Protein AF-A0A099ZG84-F1 (afdb_monomer_lite)

Sequence (55 aa):
NGLKLCQRRFRLDIRKYLYMEGIVKHWNRLPRKAVESLSLAVFKKHVDEMLRDMV

Secondary structure (DSSP, 8-state):
-HHHHHHHHHHHHHHHHHHHHHHHHHHHHS-HHHHHHHHHHHHHHHHHHHHHHT-

Radius of gyration: 19.0 Å; chains: 1; bounding box: 33×34×44 Å

Organism: Tinamus guttatus (NCBI:txid94827)

pLDDT: mean 86.39, std 6.08, range [64.5, 94.06]

Structure (mmCIF, N/CA/C/O backbone):
data_AF-A0A099ZG84-F1
#
_entry.id   AF-A0A099ZG84-F1
#
loop_
_atom_site.group_PDB
_atom_site.id
_atom_site.type_symbol
_atom_site.label_atom_id
_atom_site.label_alt_id
_atom_site.label_comp_id
_atom_site.label_asym_id
_atom_site.label_entity_id
_atom_site.label_seq_id
_atom_site.pdbx_PDB_ins_code
_atom_site.Cartn_x
_atom_site.Cartn_y
_atom_site.Cartn_z
_atom_site.occupancy
_atom_site.B_iso_or_equiv
_atom_site.auth_seq_id
_atom_site.auth_comp_id
_atom_site.auth_asym_id
_atom_site.auth_atom_id
_atom_site.pdbx_PDB_model_num
ATOM 1 N N . ASN A 1 1 ? -23.305 14.070 21.876 1.00 68.50 1 ASN A N 1
ATOM 2 C CA . ASN A 1 1 ? -22.874 13.819 20.475 1.00 68.50 1 ASN A CA 1
ATOM 3 C C . ASN A 1 1 ? -21.522 13.114 20.313 1.00 68.50 1 ASN A C 1
ATOM 5 O O . ASN A 1 1 ? -21.352 12.448 19.299 1.00 68.50 1 ASN A O 1
ATOM 9 N N . GLY A 1 2 ? -20.591 13.175 21.278 1.00 77.56 2 GLY A N 1
ATOM 10 C CA . GLY A 1 2 ? -19.265 12.534 21.160 1.00 77.56 2 GLY A CA 1
ATOM 11 C C . GLY A 1 2 ? -19.275 11.005 21.004 1.00 77.56 2 GLY A C 1
ATOM 12 O O . GLY A 1 2 ? -18.550 10.476 20.169 1.00 77.56 2 GLY A O 1
ATOM 13 N N . LEU A 1 3 ? -20.168 10.293 21.705 1.00 81.69 3 LEU A N 1
ATOM 14 C CA . LEU A 1 3 ? -20.240 8.822 21.640 1.00 81.69 3 LEU A CA 1
ATOM 15 C C . LEU A 1 3 ? -20.539 8.296 20.218 1.00 81.69 3 LEU A C 1
ATOM 17 O O . LEU A 1 3 ? -19.926 7.336 19.754 1.00 81.69 3 LEU A O 1
ATOM 21 N N . LYS A 1 4 ? -21.433 8.978 19.484 1.00 83.00 4 LYS A N 1
ATOM 22 C CA . LYS A 1 4 ? -21.778 8.648 18.087 1.00 83.00 4 LYS A CA 1
ATOM 23 C C . LYS A 1 4 ? -20.610 8.894 17.121 1.00 83.00 4 LYS A C 1
ATOM 25 O O . LYS A 1 4 ? -20.487 8.182 16.126 1.00 83.00 4 LYS A O 1
ATOM 30 N N . LEU A 1 5 ? -19.752 9.880 17.400 1.00 84.25 5 LEU A N 1
ATOM 31 C CA . LEU A 1 5 ? -18.550 10.149 16.603 1.00 84.25 5 LEU A CA 1
ATOM 32 C C . LEU A 1 5 ? -17.484 9.070 16.825 1.00 84.25 5 LEU A C 1
ATOM 34 O O . LEU A 1 5 ? -16.946 8.552 15.847 1.00 84.25 5 LEU A O 1
ATOM 38 N N . CYS A 1 6 ? -17.248 8.662 18.076 1.00 86.69 6 CYS A N 1
ATOM 39 C CA . CYS A 1 6 ? -16.331 7.565 18.398 1.00 86.69 6 CYS A CA 1
ATOM 40 C C . CYS A 1 6 ? -16.760 6.253 17.728 1.00 86.69 6 CYS A C 1
ATOM 42 O O . CYS A 1 6 ? -15.943 5.586 17.097 1.00 86.69 6 CYS A O 1
ATOM 44 N N . GLN A 1 7 ? -18.055 5.924 17.767 1.00 89.31 7 GLN A N 1
ATOM 45 C CA . GLN A 1 7 ? -18.587 4.717 17.128 1.00 89.31 7 GLN A CA 1
ATOM 46 C C . GLN A 1 7 ? -18.438 4.739 15.597 1.00 89.31 7 GLN A C 1
ATOM 48 O O . GLN A 1 7 ? -18.110 3.721 14.984 1.00 89.31 7 GLN A O 1
ATOM 53 N N . ARG A 1 8 ? -18.651 5.898 14.956 1.00 91.06 8 ARG A N 1
ATOM 54 C CA . ARG A 1 8 ? -18.423 6.058 13.509 1.00 91.06 8 ARG A CA 1
ATOM 55 C C . ARG A 1 8 ? -16.948 5.915 13.144 1.00 91.06 8 ARG A C 1
ATOM 57 O O . ARG A 1 8 ? -16.649 5.259 12.150 1.00 91.06 8 ARG A O 1
ATOM 64 N N . ARG A 1 9 ? -16.046 6.491 13.942 1.00 92.38 9 ARG A N 1
ATOM 65 C CA . ARG A 1 9 ? -14.596 6.391 13.732 1.00 92.38 9 ARG A CA 1
ATOM 66 C C . ARG A 1 9 ? -14.115 4.947 13.860 1.00 92.38 9 ARG A C 1
ATOM 68 O O . ARG A 1 9 ? -13.467 4.452 12.950 1.00 92.38 9 ARG A O 1
ATOM 75 N N . PHE A 1 10 ? -14.566 4.241 14.894 1.00 89.69 10 PHE A N 1
ATOM 76 C CA . PHE A 1 10 ? -14.289 2.817 15.084 1.00 89.69 10 PHE A CA 1
ATOM 77 C C . PHE A 1 10 ? -14.744 1.967 13.887 1.00 89.69 10 PHE A C 1
ATOM 79 O O . PHE A 1 10 ? -13.986 1.158 13.357 1.00 89.69 10 PHE A O 1
ATOM 86 N N . ARG A 1 11 ? -15.961 2.212 13.380 1.00 92.06 11 ARG A N 1
ATOM 87 C CA . ARG A 1 11 ? -16.461 1.550 12.163 1.00 92.06 11 ARG A CA 1
ATOM 88 C C . ARG A 1 11 ? -15.609 1.840 10.927 1.00 92.06 11 ARG A C 1
ATOM 90 O O . ARG A 1 11 ? -15.464 0.964 10.076 1.00 92.06 11 ARG A O 1
ATOM 97 N N . LEU A 1 12 ? -15.105 3.065 10.791 1.00 94.06 12 LEU A N 1
ATOM 98 C CA . LEU A 1 12 ? -14.248 3.457 9.673 1.00 94.06 12 LEU A CA 1
ATOM 99 C C . LEU A 1 12 ? -12.879 2.785 9.753 1.00 94.06 12 LEU A C 1
ATOM 101 O O . LEU A 1 12 ? -12.405 2.286 8.735 1.00 94.06 12 LEU A O 1
ATOM 105 N N . ASP A 1 13 ? -12.282 2.727 10.940 1.00 92.50 13 ASP A N 1
ATOM 106 C CA . ASP A 1 13 ? -10.973 2.105 11.139 1.00 92.50 13 ASP A CA 1
ATOM 107 C C . ASP A 1 13 ? -11.024 0.595 10.874 1.00 92.50 13 ASP A C 1
ATOM 109 O O . ASP A 1 13 ? -10.168 0.075 10.160 1.00 92.50 13 ASP A O 1
ATOM 113 N N . ILE A 1 14 ? -12.092 -0.094 11.299 1.00 92.44 14 ILE A N 1
ATOM 114 C CA . ILE A 1 14 ? -12.313 -1.508 10.946 1.00 92.44 14 ILE A CA 1
ATOM 115 C C . ILE A 1 14 ? -12.444 -1.689 9.430 1.00 92.44 14 ILE A C 1
ATOM 117 O O . ILE A 1 14 ? -11.835 -2.590 8.856 1.00 92.44 14 ILE A O 1
ATOM 121 N N . ARG A 1 15 ? -13.211 -0.827 8.747 1.00 92.94 15 ARG A N 1
ATOM 122 C CA . ARG A 1 1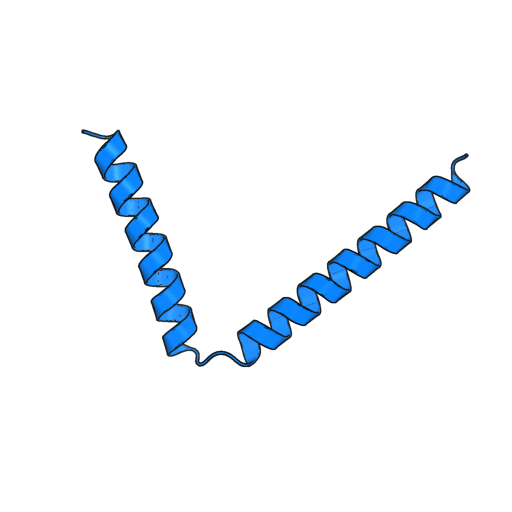5 ? -13.345 -0.897 7.282 1.00 92.94 15 ARG A CA 1
ATOM 123 C C . ARG A 1 15 ? -12.008 -0.706 6.575 1.00 92.94 15 ARG A C 1
ATOM 125 O O . ARG A 1 15 ? -11.733 -1.423 5.619 1.00 92.94 15 ARG A O 1
ATOM 132 N N . LYS A 1 16 ? -11.192 0.247 7.034 1.00 92.00 16 LYS A N 1
ATOM 133 C CA . LYS A 1 16 ? -9.846 0.474 6.496 1.00 92.00 16 LYS A CA 1
ATOM 134 C C . LYS A 1 16 ? -8.952 -0.744 6.704 1.00 92.00 16 LYS A C 1
ATOM 136 O O . LYS A 1 16 ? -8.257 -1.129 5.771 1.00 92.00 16 LYS A O 1
ATOM 141 N N . TYR A 1 17 ? -9.007 -1.362 7.882 1.00 93.75 17 TYR A N 1
ATOM 142 C CA . TYR A 1 17 ? -8.231 -2.560 8.187 1.00 93.75 17 TYR A CA 1
ATOM 143 C C . TYR A 1 17 ? -8.604 -3.732 7.269 1.00 93.75 17 TYR A C 1
ATOM 145 O O . TYR A 1 17 ? -7.735 -4.278 6.598 1.00 93.75 17 TYR A O 1
ATOM 153 N N . LEU A 1 18 ? -9.899 -4.045 7.144 1.00 88.75 18 LEU A N 1
ATOM 154 C CA . LEU A 1 18 ? -10.385 -5.124 6.272 1.00 88.75 18 LEU A CA 1
ATOM 155 C C . LEU A 1 18 ? -10.062 -4.875 4.792 1.00 88.75 18 LEU A C 1
ATOM 157 O O . LEU A 1 18 ? -9.732 -5.801 4.054 1.00 88.75 18 LEU A O 1
ATOM 161 N N . TYR A 1 19 ? -10.138 -3.618 4.350 1.00 84.56 19 TYR A N 1
ATOM 162 C CA . TYR A 1 19 ? -9.762 -3.241 2.990 1.00 84.56 19 TYR A CA 1
ATOM 163 C C . TYR A 1 19 ? -8.264 -3.453 2.740 1.00 84.56 19 TYR A C 1
ATOM 165 O O . TYR A 1 19 ? -7.881 -4.029 1.722 1.00 84.56 19 TYR A O 1
ATOM 173 N N . MET A 1 20 ? -7.417 -3.043 3.686 1.00 87.06 20 MET A N 1
ATOM 174 C CA . MET A 1 20 ? -5.972 -3.237 3.593 1.00 87.06 20 MET A CA 1
ATOM 175 C C . MET A 1 20 ? -5.602 -4.725 3.620 1.00 87.06 20 MET A C 1
ATOM 177 O O . MET A 1 20 ? -4.787 -5.160 2.816 1.00 87.06 20 MET A O 1
ATOM 181 N N . GLU A 1 21 ? -6.239 -5.523 4.476 1.00 89.00 21 GLU A N 1
ATOM 182 C CA . GLU A 1 21 ? -6.019 -6.970 4.556 1.00 89.00 21 GLU A CA 1
ATOM 183 C C . GLU A 1 21 ? -6.425 -7.687 3.256 1.00 89.00 21 GLU A C 1
ATOM 185 O O . GLU A 1 21 ? -5.686 -8.537 2.751 1.00 89.00 21 GLU A O 1
ATOM 190 N N . GLY A 1 22 ? -7.555 -7.299 2.654 1.00 86.25 22 GLY A N 1
ATOM 191 C CA . GLY A 1 22 ? -7.995 -7.813 1.354 1.00 86.25 22 GLY A CA 1
ATOM 192 C C . GLY A 1 22 ? -7.016 -7.484 0.226 1.00 86.25 22 GLY A C 1
ATOM 193 O O . GLY A 1 22 ? -6.711 -8.349 -0.598 1.00 86.25 22 GLY A O 1
ATOM 194 N N . ILE A 1 23 ? -6.468 -6.266 0.234 1.00 81.81 23 ILE A N 1
ATOM 195 C CA . ILE A 1 23 ? -5.394 -5.857 -0.671 1.00 81.81 23 ILE A CA 1
ATOM 196 C C . ILE A 1 23 ? -4.162 -6.724 -0.419 1.00 81.81 23 ILE A C 1
ATOM 198 O O . ILE A 1 23 ? -3.753 -7.447 -1.317 1.00 81.81 23 ILE A O 1
ATOM 202 N N . VAL A 1 24 ? -3.606 -6.745 0.791 1.00 83.00 24 VAL A N 1
ATOM 203 C CA . VAL A 1 24 ? -2.385 -7.509 1.105 1.00 83.00 24 VAL A CA 1
ATOM 204 C C . VAL A 1 24 ? -2.522 -8.980 0.701 1.00 83.00 24 VAL A C 1
ATOM 206 O O . VAL A 1 24 ? -1.621 -9.540 0.081 1.00 83.00 24 VAL A O 1
ATOM 209 N N . LYS A 1 25 ? -3.680 -9.601 0.943 1.00 84.81 25 LYS A N 1
ATOM 210 C CA . LYS A 1 25 ? -3.965 -10.975 0.510 1.00 84.81 25 LYS A CA 1
ATOM 211 C C . LYS A 1 25 ? -3.998 -11.133 -1.012 1.00 84.81 25 LYS A C 1
ATOM 213 O O . LYS A 1 25 ? -3.551 -12.157 -1.526 1.00 84.81 25 LYS A O 1
ATOM 218 N N . HIS A 1 26 ? -4.537 -10.153 -1.734 1.00 81.19 26 HIS A N 1
ATOM 219 C CA . HIS A 1 26 ? -4.533 -10.140 -3.194 1.00 81.19 26 HIS A CA 1
ATOM 220 C C . HIS A 1 26 ? -3.113 -9.975 -3.750 1.00 81.19 26 HIS A C 1
ATOM 222 O O . HIS A 1 26 ? -2.715 -10.724 -4.636 1.00 81.19 26 HIS A O 1
ATOM 228 N N . TRP A 1 27 ? -2.316 -9.081 -3.165 1.00 81.62 27 TRP A N 1
ATOM 229 C CA . TRP A 1 27 ? -0.914 -8.877 -3.534 1.00 81.62 27 TRP A CA 1
ATOM 230 C C . TRP A 1 27 ? -0.048 -10.109 -3.237 1.00 81.62 27 TRP A C 1
ATOM 232 O O . TRP A 1 27 ? 0.739 -10.507 -4.087 1.00 81.62 27 TRP A O 1
ATOM 242 N N . ASN A 1 28 ? -0.263 -10.788 -2.106 1.00 79.00 28 ASN A N 1
ATOM 243 C CA . ASN A 1 28 ? 0.434 -12.036 -1.761 1.00 79.00 28 ASN A CA 1
ATOM 244 C C . ASN A 1 28 ? 0.078 -13.215 -2.686 1.00 79.00 28 ASN A C 1
ATOM 246 O O . ASN A 1 28 ? 0.802 -14.207 -2.728 1.00 79.00 28 ASN A O 1
ATOM 250 N N . ARG A 1 29 ? -1.044 -13.131 -3.413 1.00 85.56 29 ARG A N 1
ATOM 251 C CA . ARG A 1 29 ? -1.463 -14.124 -4.414 1.00 85.56 29 ARG A CA 1
ATOM 252 C C . ARG A 1 29 ? -0.950 -13.817 -5.818 1.00 85.56 29 ARG A C 1
ATOM 254 O O . ARG A 1 29 ? -1.032 -14.689 -6.682 1.00 85.56 29 ARG A O 1
ATOM 261 N N . LEU A 1 30 ? -0.449 -12.608 -6.064 1.00 82.56 30 LEU A N 1
ATOM 262 C CA . LEU A 1 30 ? 0.095 -12.245 -7.362 1.00 82.56 30 LEU A CA 1
ATOM 263 C C . LEU A 1 30 ? 1.527 -12.781 -7.504 1.00 82.56 30 LEU A C 1
ATOM 265 O O . LEU A 1 30 ? 2.332 -12.658 -6.579 1.00 82.56 30 LEU A O 1
ATOM 269 N N . PRO A 1 31 ? 1.892 -13.348 -8.670 1.00 82.12 31 PRO A N 1
ATOM 270 C CA . PRO A 1 31 ? 3.273 -13.709 -8.944 1.00 82.12 31 PRO A CA 1
ATOM 271 C C . PRO A 1 31 ? 4.162 -12.472 -8.817 1.00 82.12 31 PRO A C 1
ATOM 273 O O . PRO A 1 31 ? 3.882 -11.439 -9.425 1.00 82.12 31 PRO A O 1
ATOM 276 N N . ARG A 1 32 ? 5.272 -12.582 -8.085 1.00 82.62 32 ARG A N 1
ATOM 277 C CA . ARG A 1 32 ? 6.211 -11.472 -7.852 1.00 82.62 32 ARG A CA 1
ATOM 278 C C . ARG A 1 32 ? 6.639 -10.759 -9.145 1.00 82.62 32 ARG A C 1
ATOM 280 O O . ARG A 1 32 ? 6.648 -9.536 -9.189 1.00 82.62 32 ARG A O 1
ATOM 287 N N . LYS A 1 33 ? 6.872 -11.512 -10.227 1.00 81.25 33 LYS A N 1
ATOM 288 C CA . LYS A 1 33 ? 7.190 -10.959 -11.557 1.00 81.25 33 LYS A CA 1
ATOM 289 C C . LYS A 1 33 ? 6.068 -10.090 -12.136 1.00 81.25 33 LYS A C 1
ATOM 291 O O . LYS A 1 33 ? 6.354 -9.097 -12.795 1.00 81.25 33 LYS A O 1
ATOM 296 N N . ALA A 1 34 ? 4.804 -10.447 -11.903 1.00 79.31 34 ALA A N 1
ATOM 297 C CA . ALA A 1 34 ? 3.656 -9.669 -12.367 1.00 79.31 34 ALA A CA 1
ATOM 298 C C . ALA A 1 34 ? 3.529 -8.354 -11.585 1.00 79.31 34 ALA A C 1
ATOM 300 O O . ALA A 1 34 ? 3.275 -7.310 -12.178 1.00 79.31 34 ALA A O 1
ATOM 301 N N . VAL A 1 35 ? 3.788 -8.395 -10.275 1.00 80.38 35 VAL A N 1
ATOM 302 C CA . VAL A 1 35 ? 3.844 -7.208 -9.409 1.00 80.38 35 VAL A CA 1
ATOM 303 C C . VAL A 1 35 ? 4.986 -6.270 -9.810 1.00 80.38 35 VAL A C 1
ATOM 305 O O . VAL A 1 35 ? 4.766 -5.073 -9.981 1.00 80.38 35 VAL A O 1
ATOM 308 N N . GLU A 1 36 ? 6.191 -6.806 -10.004 1.00 83.62 36 GLU A N 1
ATOM 309 C CA . GLU A 1 36 ? 7.362 -6.036 -10.440 1.00 83.62 36 GLU A CA 1
ATOM 310 C C . GLU A 1 36 ? 7.138 -5.415 -11.827 1.00 83.62 36 GLU A C 1
ATOM 312 O O . GLU A 1 36 ? 7.431 -4.238 -12.026 1.00 83.62 36 GLU A O 1
ATOM 317 N N . SER A 1 37 ? 6.531 -6.159 -12.758 1.00 84.50 37 SER A N 1
ATOM 318 C CA . SER A 1 37 ? 6.196 -5.649 -14.095 1.00 84.50 37 SER A CA 1
ATOM 319 C C . SER A 1 37 ? 5.136 -4.543 -14.051 1.00 84.50 37 SER A C 1
ATOM 321 O O . SER A 1 37 ? 5.270 -3.539 -14.749 1.00 84.50 37 SER A O 1
ATOM 323 N N . LEU A 1 38 ? 4.101 -4.692 -13.213 1.00 83.31 38 LEU A N 1
ATOM 324 C CA . LEU A 1 38 ? 3.071 -3.669 -13.011 1.00 83.31 38 LEU A CA 1
ATOM 325 C C . LEU A 1 38 ? 3.675 -2.392 -12.407 1.00 83.31 38 LEU A C 1
ATOM 327 O O . LEU A 1 38 ? 3.403 -1.296 -12.891 1.00 83.31 38 LEU A O 1
ATOM 331 N N . SER A 1 39 ? 4.534 -2.537 -11.395 1.00 85.88 39 SER A N 1
ATOM 332 C CA . SER A 1 39 ? 5.247 -1.422 -10.763 1.00 85.88 39 SER A CA 1
ATOM 333 C C . SER A 1 39 ? 6.142 -0.682 -11.763 1.00 85.88 39 SER A C 1
ATOM 335 O O . SER A 1 39 ? 6.072 0.541 -11.872 1.00 85.88 39 SER A O 1
ATOM 337 N N . LEU A 1 40 ? 6.913 -1.421 -12.570 1.00 89.19 40 LEU A N 1
ATOM 338 C CA . LEU A 1 40 ? 7.788 -0.854 -13.597 1.00 89.19 40 LEU A CA 1
ATOM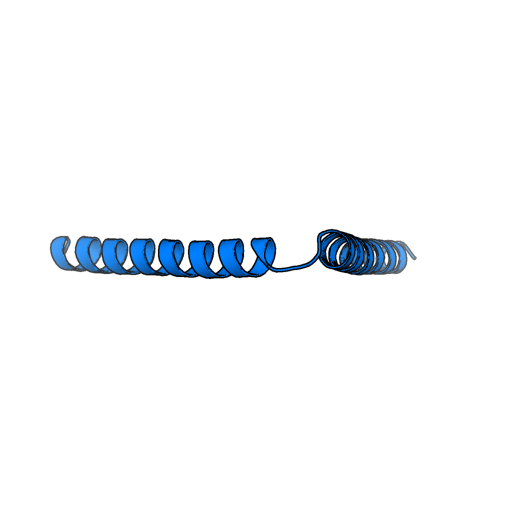 339 C C . LEU A 1 40 ? 7.001 -0.095 -14.674 1.00 89.19 40 LEU A C 1
ATOM 341 O O . LEU A 1 40 ? 7.412 0.989 -15.080 1.00 89.19 40 LEU A O 1
ATOM 345 N N . ALA A 1 41 ? 5.864 -0.633 -15.124 1.00 89.69 41 ALA A N 1
ATOM 346 C CA . ALA A 1 41 ? 5.016 0.025 -16.115 1.00 89.69 41 ALA A CA 1
ATOM 347 C C . ALA 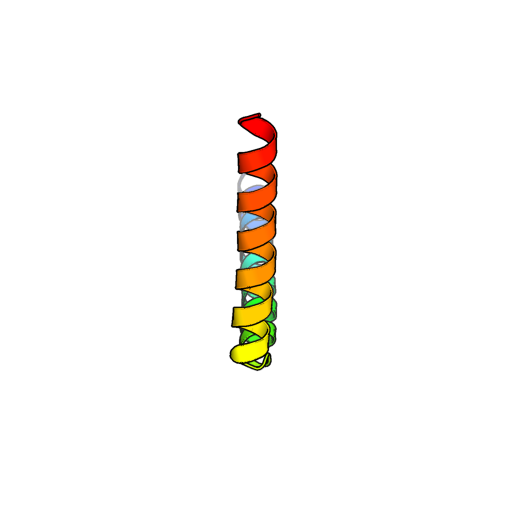A 1 41 ? 4.427 1.344 -15.584 1.00 89.69 41 ALA A C 1
ATOM 349 O O . ALA A 1 41 ? 4.428 2.355 -16.288 1.00 89.69 41 ALA A O 1
ATOM 350 N N . VAL A 1 42 ? 3.967 1.350 -14.329 1.00 90.81 42 VAL A N 1
ATOM 351 C CA . VAL A 1 42 ? 3.435 2.552 -13.666 1.00 90.81 42 VAL A CA 1
ATOM 352 C C . VAL A 1 42 ? 4.534 3.591 -13.434 1.00 90.81 42 VAL A C 1
ATOM 354 O O . VAL A 1 42 ? 4.299 4.781 -13.653 1.00 90.81 42 VAL A O 1
ATOM 357 N N . PHE A 1 43 ? 5.732 3.153 -13.038 1.00 88.50 43 PHE A N 1
ATOM 358 C CA . PHE A 1 43 ? 6.895 4.021 -12.867 1.00 88.50 43 PHE A CA 1
ATOM 359 C C . PHE A 1 43 ? 7.328 4.649 -14.194 1.00 88.50 43 PHE A C 1
ATOM 361 O O . PHE A 1 43 ? 7.496 5.862 -14.274 1.00 88.50 43 PHE A O 1
ATOM 368 N N . LYS A 1 44 ? 7.425 3.850 -15.263 1.00 91.75 44 LYS A N 1
ATOM 369 C CA . LYS A 1 44 ? 7.777 4.345 -16.597 1.00 91.75 44 LYS A CA 1
ATOM 370 C C . LYS A 1 44 ? 6.761 5.363 -17.111 1.00 91.75 44 LYS A C 1
ATOM 372 O O . LYS A 1 44 ? 7.163 6.394 -17.632 1.00 91.75 44 LYS A O 1
ATOM 377 N N . LYS A 1 45 ? 5.462 5.124 -16.897 1.00 93.94 45 LYS A N 1
ATOM 378 C CA . LYS A 1 45 ? 4.416 6.094 -17.247 1.00 93.94 45 LYS A CA 1
ATOM 379 C C . LYS A 1 45 ? 4.608 7.430 -16.519 1.00 93.94 45 LYS A C 1
ATOM 381 O O . LYS A 1 45 ? 4.495 8.466 -17.157 1.00 93.94 45 LYS A O 1
ATOM 386 N N . HIS A 1 46 ? 4.915 7.405 -15.219 1.00 92.44 46 HIS A N 1
ATOM 387 C CA . HIS A 1 46 ? 5.189 8.633 -14.464 1.00 92.44 46 HIS A CA 1
ATOM 388 C C . HIS A 1 46 ? 6.416 9.369 -14.999 1.00 92.44 46 HIS A C 1
ATOM 390 O O . HIS A 1 46 ? 6.370 10.582 -15.161 1.00 92.44 46 HIS A O 1
ATOM 396 N N . VAL A 1 47 ? 7.497 8.646 -15.304 1.00 92.50 47 VAL A N 1
ATOM 397 C CA . VAL A 1 47 ? 8.703 9.244 -15.890 1.00 92.50 47 VAL A CA 1
ATOM 398 C C . VAL A 1 47 ? 8.394 9.872 -17.250 1.00 92.50 47 VAL A C 1
ATOM 400 O O . VAL A 1 47 ? 8.753 11.021 -17.475 1.00 92.50 47 VAL 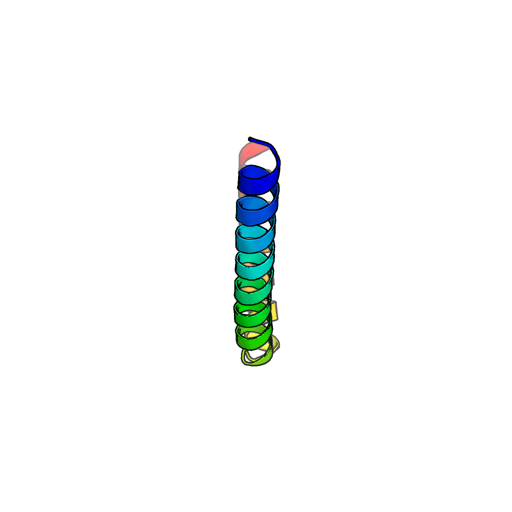A O 1
ATOM 403 N N . ASP A 1 48 ? 7.685 9.166 -18.132 1.00 94.00 48 ASP A N 1
ATOM 404 C CA . ASP A 1 48 ? 7.298 9.684 -19.449 1.00 94.00 48 ASP A CA 1
ATOM 405 C C . ASP A 1 48 ? 6.387 10.920 -19.341 1.00 94.00 48 ASP A C 1
ATOM 407 O O . ASP A 1 48 ? 6.464 11.816 -20.177 1.00 94.00 48 ASP A O 1
ATOM 411 N N . GLU A 1 49 ? 5.517 10.978 -18.331 1.00 93.19 49 GLU A N 1
ATOM 412 C CA . GLU A 1 49 ? 4.648 12.128 -18.061 1.00 93.19 49 GLU A CA 1
ATOM 413 C C . GLU A 1 49 ? 5.447 13.331 -17.541 1.00 93.19 49 GLU A C 1
ATOM 415 O O . GLU A 1 49 ? 5.308 14.425 -18.079 1.00 93.19 49 GLU A O 1
ATOM 420 N N . MET A 1 50 ? 6.360 13.123 -16.587 1.00 92.69 50 MET A N 1
ATOM 421 C CA . MET A 1 50 ? 7.258 14.180 -16.102 1.00 92.69 50 MET A CA 1
ATOM 422 C C . MET A 1 50 ? 8.180 14.713 -17.203 1.00 92.69 50 MET A C 1
ATOM 424 O O . MET A 1 50 ? 8.424 15.912 -17.276 1.00 92.69 50 MET A O 1
ATOM 428 N N . LEU A 1 51 ? 8.688 13.838 -18.074 1.00 91.75 51 LEU A N 1
ATOM 429 C CA . LEU A 1 51 ? 9.542 14.246 -19.189 1.00 91.75 51 LEU A CA 1
ATOM 430 C C . LEU A 1 51 ? 8.778 15.048 -20.247 1.00 91.75 51 LEU A C 1
ATOM 432 O O . LEU A 1 51 ? 9.377 15.911 -20.876 1.00 91.75 51 LEU A O 1
ATOM 436 N N . ARG A 1 52 ? 7.477 14.796 -20.443 1.00 87.50 52 ARG A N 1
ATOM 437 C CA . ARG A 1 52 ? 6.631 15.624 -21.321 1.00 87.50 52 ARG A CA 1
ATOM 438 C C . ARG A 1 52 ? 6.361 17.006 -20.742 1.00 87.50 52 ARG A C 1
ATOM 440 O O . ARG A 1 52 ? 6.213 17.933 -21.518 1.00 87.50 52 ARG A O 1
ATOM 447 N N . ASP A 1 53 ? 6.276 17.122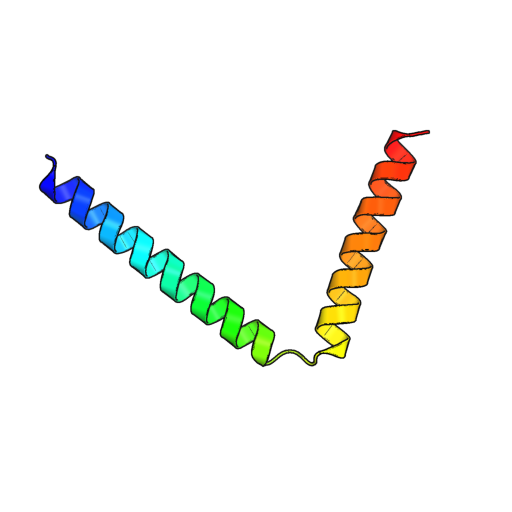 -19.420 1.00 86.12 53 ASP A N 1
ATOM 448 C CA . ASP A 1 53 ? 6.061 18.401 -18.730 1.00 86.12 53 ASP A CA 1
ATOM 449 C C . ASP A 1 53 ? 7.320 19.290 -18.738 1.00 86.12 53 ASP A C 1
ATOM 451 O O . ASP A 1 53 ? 7.236 20.509 -18.635 1.00 86.12 53 ASP A O 1
ATOM 455 N N . MET A 1 54 ? 8.502 18.684 -18.899 1.00 80.69 54 MET A N 1
ATOM 456 C CA . MET A 1 54 ? 9.784 19.390 -19.022 1.00 80.69 54 MET A CA 1
ATOM 457 C C . MET A 1 54 ? 10.109 19.894 -20.442 1.00 80.69 54 MET A C 1
ATOM 459 O O . MET A 1 54 ? 11.140 20.548 -20.613 1.00 80.69 54 MET A O 1
ATOM 463 N N . VAL A 1 55 ? 9.288 19.574 -21.447 1.00 64.50 55 VAL A N 1
ATOM 464 C CA . VAL A 1 55 ? 9.470 19.958 -22.863 1.00 64.50 55 VAL A CA 1
ATOM 465 C C . VAL A 1 55 ? 8.490 21.061 -23.231 1.00 64.50 55 VAL A C 1
ATOM 467 O O . VAL A 1 55 ? 8.950 22.058 -23.829 1.00 64.50 55 VAL A O 1
#

Foldseek 3Di:
DVVVVVVVVVVVVVVVVVVVVVVVVVVVPDDPVVVVVVVVVVVVVVVVVVVVVVD

=== Feature glossary ===
Annotated list of the representations used here:

Nearest PDB structures. The Foldseek neighbor list gives the closest experimentally determined structures in the PDB, ranked by structural alignment. TM-score near 1 means near-identical fold; near 0.3 means only rough topology match. This is how one finds what a novel AlphaFold prediction most resembles in the solved-structure universe.

Foldseek 3Di. Foldseek's 3Di representation compresses backbone geometry into a per-residue letter drawn from a learned twenty-state alphabet. It captures the tertiary interaction pattern around each residue — which residues are packed against it in space, regardless of where they are in sequence.

Radius of gyration, Cα contacts, bounding box. Radius of gyration (Rg) is the root-mean-square distance of Cα atoms from their centroid — a single number for overall size and compactness. A globular domain of N residues has Rg ≈ 2.2·N^0.38 Å; an extended or disordered chain has a much larger Rg. The Cα contact count is the number of residue pairs whose Cα atoms are within 8 Å and are more than four positions apart in sequence — a standard proxy for tertiary packing density. The bounding box is the smallest axis-aligned box enclosing all Cα atoms.

InterPro / GO / CATH / organism. The annotation block draws on four external resources. InterPro: which protein families and domains the sequence belongs to. GO: standardized terms for what the protein does, what process it participates in, and where in the cell it acts. CATH: which structural fold it has in the CATH hierarchy. Organism: the species of origin.

mmCIF coordinates. The m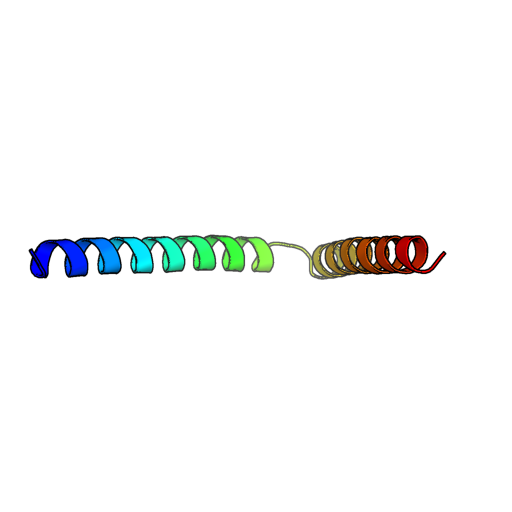mCIF block holds the 3D Cartesian coordinates of each backbone atom (N, Cα, C, O) in ångströms. mmCIF is the PDB's canonical archive format — a tagged-loop text representation of the atomic model.

pLDDT. pLDDT is the predicted lDDT-Cα score: AlphaFold's confidence that the local environment of each residue (all inter-atomic distances within 15 Å) is correctly placed. It is a per-residue number between 0 and 100, with higher meaning more reliable.

Backbone torsions (φ/ψ). φ (phi) and ψ (psi) are the two rotatable backbone dihedrals per residue: φ is the C(i-1)–N–Cα–C torsion, ψ is the N–Cα–C–N(i+1) torsion, both in degrees on (−180°, 180°]. α-helical residues cluster near (−60°, −45°); β-strand residues near (−120°, +130°). A Ramachandran plot is simply a scatter of (φ, ψ) for every residue.

B-factor. For experimental (PDB) structures, the B-factor (temperature factor) quantifies the positional spread of each atom in the crystal — a combination of thermal vibration and static disorder — in units of Å². High B-factors mark flexible loops or poorly resolved regions; low B-factors mark the rigid, well-ordered core.

Secondary structure (3-state, P-SEA). SS3 is a coarse helix/strand/coil call (letters a/b/c) made by the P-SEA algorithm from inter-Cα distances and dihedrals. It is less detailed than DSSP but needs only Cα positions.

Predicted aligned error. Predicted aligned error is AlphaFold's pairwise confidence. Unlike pLDDT (per-residue), PAE is per-residue-pair and captures whether two parts of the structure are correctly placed relative to each other. Units are ångströms of expected positional error.

Solvent-accessible surface area. Solvent-accessible surface area (SASA) is the area in Å² traced out by the centre of a 1.4 Å probe sphere (a water molecule) rolled over the protein's van der Waals surface (Shrake–Rupley / Lee–Richards construction). Buried residues have near-zero SASA; fully exposed residues can exceed 200 Å². The total SASA scales roughly with the number of surface residues.

Secondary structure (8-state, DSSP). The SS8 string is DSSP's per-residue secondary-structure call. α-helix (H) means an i→i+4 H-bond ladder; β-strand (E) means the residue participates in a β-sheet; 3₁₀ (G) and π (I) are tighter and wider helices; T/S are turns/bends; '-' is loop.

Rendered structure images. Structure images are PyMOL renders from six orthogonal camera directions. Cartoon representation draws helices as coils and strands as arrows; sticks shows the backbone as bonds; surface shows the solvent-excluded envelope. Rainbow coloring maps sequence position to hue (blue→red, N→C); chain coloring assigns a distinct color per polypeptide.

Sequence. The amino-acid sequence is the protein's primary structure: the linear order of residues from the N-terminus to the C-terminus, written in one-letter code. Everything else here — the 3D coordinates, the secondary structure, the domain annotations — is ultimately a consequence of this string.

Contact-map, Ramachandran, and PAE plots. Three diagnostic plots accompany the record. The Cα contact map visualizes the tertiary structure as a 2D adjacency matrix (8 Å cutoff, sequence-local contacts suppressed). The Ramachandran plot shows the distribution of backbone (φ, ψ) torsions, with points in the α and β basins reflecting secondary structure content. The PAE plot shows AlphaFold's inter-residue confidence as a color matrix.